Protein AF-A0A9X2Z9L6-F1 (afdb_monomer)

Structure (mmCIF, N/CA/C/O backbone):
data_AF-A0A9X2Z9L6-F1
#
_entry.id   AF-A0A9X2Z9L6-F1
#
loop_
_atom_site.group_PDB
_atom_site.id
_atom_site.type_symbol
_atom_site.label_atom_id
_atom_site.label_alt_id
_atom_site.label_comp_id
_atom_site.label_asym_id
_atom_site.label_entity_id
_atom_sit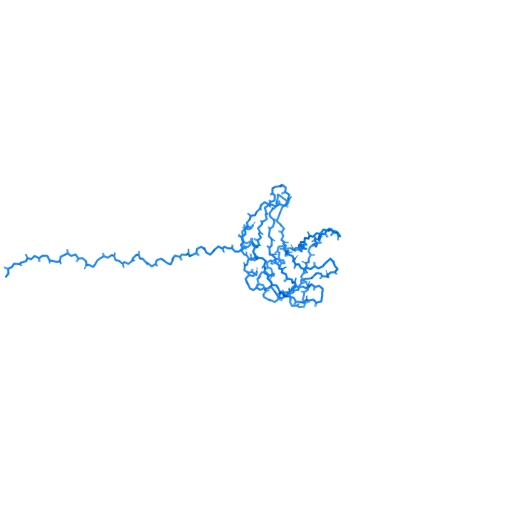e.label_seq_id
_atom_site.pdbx_PDB_ins_code
_atom_site.Cartn_x
_atom_site.Cartn_y
_atom_site.Cartn_z
_atom_site.occupa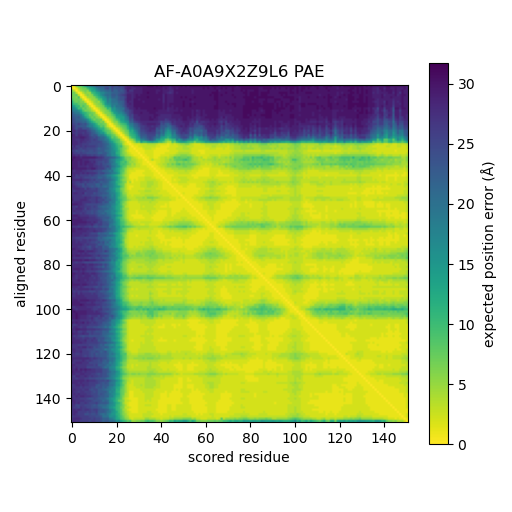ncy
_atom_site.B_iso_or_equiv
_atom_site.auth_seq_id
_atom_site.auth_comp_id
_atom_site.auth_asym_id
_atom_site.auth_atom_id
_atom_site.pdbx_PDB_model_num
ATOM 1 N N . MET A 1 1 ? 22.366 -41.428 69.375 1.00 50.06 1 MET A N 1
ATOM 2 C CA . MET A 1 1 ? 21.301 -40.403 69.468 1.00 50.06 1 MET A CA 1
ATOM 3 C C . MET A 1 1 ? 21.931 -39.114 69.968 1.00 50.06 1 MET A C 1
ATOM 5 O O . MET A 1 1 ? 22.475 -39.129 71.063 1.00 50.06 1 MET A O 1
ATOM 9 N N . PRO A 1 2 ? 21.984 -38.070 69.125 1.00 44.62 2 PRO A N 1
ATOM 10 C CA . PRO A 1 2 ? 20.982 -37.010 69.248 1.00 44.62 2 PRO A CA 1
ATOM 11 C C . PRO A 1 2 ? 20.423 -36.490 67.909 1.00 44.62 2 PRO A C 1
ATOM 13 O O . PRO A 1 2 ? 21.090 -36.471 66.881 1.00 44.62 2 PRO A O 1
ATOM 16 N N . ARG A 1 3 ? 19.166 -36.038 67.991 1.00 52.00 3 ARG A N 1
ATOM 17 C CA . ARG A 1 3 ? 18.437 -35.156 67.067 1.00 52.00 3 ARG A CA 1
ATOM 18 C C . ARG A 1 3 ? 19.249 -33.904 66.735 1.00 52.00 3 ARG A C 1
ATOM 20 O O . ARG A 1 3 ? 19.483 -33.131 67.659 1.00 52.00 3 ARG A O 1
ATOM 27 N N . ARG A 1 4 ? 19.527 -33.633 65.455 1.00 48.75 4 ARG A N 1
ATOM 28 C CA . ARG A 1 4 ? 19.678 -32.272 64.903 1.00 48.75 4 ARG A CA 1
ATOM 29 C C . ARG A 1 4 ? 19.443 -32.259 63.389 1.00 48.75 4 ARG A C 1
ATOM 31 O O . ARG A 1 4 ? 20.000 -33.082 62.683 1.00 48.75 4 ARG A O 1
ATOM 38 N N . LEU A 1 5 ? 18.653 -31.267 62.971 1.00 50.22 5 LEU A N 1
ATOM 39 C CA . LEU A 1 5 ? 18.556 -30.664 61.639 1.00 50.22 5 LEU A CA 1
ATOM 40 C C . LEU A 1 5 ? 18.251 -31.584 60.446 1.00 50.22 5 LEU A C 1
ATOM 42 O O . LEU A 1 5 ? 19.154 -32.176 59.878 1.00 50.22 5 LEU A O 1
ATOM 46 N N . LEU A 1 6 ? 17.008 -31.531 59.960 1.00 46.69 6 LEU A N 1
ATOM 47 C CA . LEU A 1 6 ? 16.757 -31.204 58.550 1.00 46.69 6 LEU A CA 1
ATOM 48 C C . LEU A 1 6 ? 15.288 -30.779 58.382 1.00 46.69 6 LEU A C 1
ATOM 50 O O . LEU A 1 6 ? 14.425 -31.538 57.960 1.00 46.69 6 LEU A O 1
ATOM 54 N N . ALA A 1 7 ? 14.991 -29.555 58.807 1.00 51.44 7 ALA A N 1
ATOM 55 C CA . ALA A 1 7 ? 13.774 -28.857 58.424 1.00 51.44 7 ALA A CA 1
ATOM 56 C C . ALA A 1 7 ? 14.209 -27.744 57.478 1.00 51.44 7 ALA A C 1
ATOM 58 O O . ALA A 1 7 ? 14.658 -26.714 57.960 1.00 51.44 7 ALA A O 1
ATOM 59 N N . LEU A 1 8 ? 14.181 -27.992 56.169 1.00 50.00 8 LEU A N 1
ATOM 60 C CA . LEU A 1 8 ? 14.138 -26.983 55.105 1.00 50.00 8 LEU A CA 1
ATOM 61 C C . LEU A 1 8 ? 14.230 -27.680 53.747 1.00 50.00 8 LEU A C 1
ATOM 63 O O . LEU A 1 8 ? 14.973 -28.643 53.607 1.00 50.00 8 LEU A O 1
ATOM 67 N N . LEU A 1 9 ? 13.517 -27.111 52.772 1.00 48.66 9 LEU A N 1
ATOM 68 C CA . LEU A 1 9 ? 13.439 -27.480 51.354 1.00 48.66 9 LEU A CA 1
ATOM 69 C C . LEU A 1 9 ? 12.512 -28.653 51.039 1.00 48.66 9 LEU A C 1
ATOM 71 O O . LEU A 1 9 ? 12.969 -29.778 50.954 1.00 48.66 9 LEU A O 1
ATOM 75 N N . VAL A 1 10 ? 11.227 -28.364 50.810 1.00 48.59 10 VAL A N 1
ATOM 76 C CA . VAL A 1 10 ? 10.602 -28.422 49.468 1.00 48.59 10 VAL A CA 1
ATOM 77 C C . VAL A 1 10 ? 9.298 -27.610 49.543 1.00 48.59 10 VAL A C 1
ATOM 79 O O . VAL A 1 10 ? 8.214 -28.148 49.735 1.00 48.59 10 VAL A O 1
ATOM 82 N N . ALA A 1 11 ? 9.390 -26.286 49.453 1.00 48.50 11 ALA A N 1
ATOM 83 C CA . ALA A 1 11 ? 8.223 -25.436 49.239 1.00 48.50 11 ALA A CA 1
ATOM 84 C C . ALA A 1 11 ? 8.639 -24.258 48.357 1.00 48.50 11 ALA A C 1
ATOM 86 O O . ALA A 1 11 ? 9.482 -23.460 48.754 1.00 48.50 11 ALA A O 1
ATOM 87 N N . GLY A 1 12 ? 8.042 -24.166 47.168 1.00 44.78 12 GLY A N 1
ATOM 88 C CA . GLY A 1 12 ? 7.979 -22.915 46.415 1.00 44.78 12 GLY A CA 1
ATOM 89 C C . GLY A 1 12 ? 9.036 -22.690 45.334 1.00 44.78 12 GLY A C 1
ATOM 90 O O . GLY A 1 12 ? 9.680 -21.651 45.328 1.00 44.78 12 GLY A O 1
ATOM 91 N N . THR A 1 13 ? 9.158 -23.588 44.357 1.00 46.94 13 THR A N 1
ATOM 92 C CA . THR A 1 13 ? 9.746 -23.249 43.044 1.00 46.94 13 THR A CA 1
ATOM 93 C C . THR A 1 13 ? 8.795 -23.653 41.918 1.00 46.94 13 THR A C 1
ATOM 95 O O . THR A 1 13 ? 9.115 -24.469 41.064 1.00 46.94 13 THR A O 1
ATOM 98 N N . ALA A 1 14 ? 7.588 -23.084 41.929 1.00 48.88 14 ALA A N 1
ATOM 99 C CA . ALA A 1 14 ? 6.598 -23.215 40.854 1.00 48.88 14 ALA A CA 1
ATOM 100 C C . ALA A 1 14 ? 6.231 -21.845 40.248 1.00 48.88 14 ALA A C 1
ATOM 102 O O . ALA A 1 14 ? 5.084 -21.606 39.892 1.00 48.88 14 ALA A O 1
ATOM 103 N N . ALA A 1 15 ? 7.192 -20.920 40.167 1.00 50.94 15 ALA A N 1
ATOM 104 C CA . ALA A 1 15 ? 6.952 -19.559 39.684 1.00 50.94 15 ALA A CA 1
ATOM 105 C C . ALA A 1 15 ? 8.073 -19.048 38.762 1.00 50.94 15 ALA A C 1
ATOM 107 O O . ALA A 1 15 ? 8.560 -17.947 38.963 1.00 50.94 15 ALA A O 1
ATOM 108 N N . LEU A 1 16 ? 8.525 -19.833 37.777 1.00 48.81 16 LEU A N 1
ATOM 109 C CA . LEU A 1 16 ? 9.505 -19.363 36.775 1.00 48.81 16 LEU A CA 1
ATOM 110 C C . LEU A 1 16 ? 9.276 -19.960 35.372 1.00 48.81 16 LEU A C 1
ATOM 112 O O . LEU A 1 16 ? 10.218 -20.261 34.649 1.00 48.81 16 LEU A O 1
ATOM 116 N N . LEU A 1 17 ? 8.015 -20.119 34.967 1.00 51.38 17 LEU A N 1
ATOM 117 C CA . LEU A 1 17 ? 7.651 -20.426 33.577 1.00 51.38 17 LEU A CA 1
ATOM 118 C C . LEU A 1 17 ? 6.612 -19.418 33.073 1.00 51.38 17 LEU A C 1
ATOM 120 O O . LEU A 1 17 ? 5.539 -19.787 32.611 1.00 51.38 17 LEU A O 1
ATOM 124 N N . ALA A 1 18 ? 6.921 -18.127 33.186 1.00 53.78 18 ALA A N 1
ATOM 125 C CA . ALA A 1 18 ? 6.335 -17.165 32.264 1.00 53.78 18 ALA A CA 1
ATOM 126 C C . ALA A 1 18 ? 7.184 -17.226 30.984 1.00 53.78 18 ALA A C 1
ATOM 128 O O . ALA A 1 18 ? 8.399 -17.023 31.079 1.00 53.78 18 ALA A O 1
ATOM 129 N N . PRO A 1 19 ? 6.611 -17.522 29.803 1.00 49.88 19 PRO A N 1
ATOM 130 C CA . PRO A 1 19 ? 7.327 -17.273 28.568 1.00 49.88 19 PRO A CA 1
ATOM 131 C C . PRO A 1 19 ? 7.619 -15.776 28.545 1.00 49.88 19 PRO A C 1
ATOM 133 O O . PRO A 1 19 ? 6.700 -14.961 28.626 1.00 49.88 19 PRO A O 1
ATOM 136 N N . ALA A 1 20 ? 8.897 -15.410 28.485 1.00 46.06 20 ALA A N 1
ATOM 137 C CA . ALA A 1 20 ? 9.265 -14.058 28.121 1.00 46.06 20 ALA A CA 1
ATOM 138 C C . ALA A 1 20 ? 8.642 -13.816 26.744 1.00 46.06 20 ALA A C 1
ATOM 140 O O . ALA A 1 20 ? 9.073 -14.414 25.757 1.00 46.06 20 ALA A O 1
ATOM 141 N N . ALA A 1 21 ? 7.582 -13.009 26.690 1.00 50.69 21 ALA A N 1
ATOM 142 C CA . ALA A 1 21 ? 7.111 -12.444 25.444 1.00 50.69 21 ALA A CA 1
ATOM 143 C C . ALA A 1 21 ? 8.281 -11.618 24.911 1.00 50.69 21 ALA A C 1
ATOM 145 O O . ALA A 1 21 ? 8.528 -10.501 25.365 1.00 50.69 21 ALA A O 1
ATOM 146 N N . ALA A 1 22 ? 9.080 -12.219 24.030 1.00 49.41 22 ALA A N 1
ATOM 147 C CA . ALA A 1 22 ? 10.041 -11.478 23.249 1.00 49.41 22 ALA A CA 1
ATOM 148 C C . ALA A 1 22 ? 9.210 -10.449 22.489 1.00 49.41 22 ALA A C 1
ATOM 150 O O . ALA A 1 22 ? 8.393 -10.821 21.647 1.00 49.41 22 ALA A O 1
ATOM 151 N N . ALA A 1 23 ? 9.360 -9.174 22.843 1.00 47.09 23 ALA A N 1
ATOM 152 C CA . ALA A 1 23 ? 8.861 -8.083 22.033 1.00 47.09 23 ALA A CA 1
ATOM 153 C C . ALA A 1 23 ? 9.605 -8.181 20.698 1.00 47.09 23 ALA A C 1
ATOM 155 O O . ALA A 1 23 ? 10.717 -7.676 20.554 1.00 47.09 23 ALA A O 1
ATOM 156 N N . GLN A 1 24 ? 9.050 -8.949 19.759 1.00 51.44 24 GLN A N 1
ATOM 157 C CA . GLN A 1 24 ? 9.494 -8.926 18.380 1.00 51.44 24 GLN A CA 1
ATOM 158 C C . GLN A 1 24 ? 9.336 -7.473 17.947 1.00 51.44 24 GLN A C 1
ATOM 160 O O . GLN A 1 24 ? 8.233 -6.931 18.001 1.00 51.44 24 GLN A O 1
ATOM 165 N N . SER A 1 25 ? 10.444 -6.816 17.606 1.00 60.81 25 SER A N 1
ATOM 166 C CA . SER A 1 25 ? 10.388 -5.493 16.997 1.00 60.81 25 SER A CA 1
ATOM 167 C C . SER A 1 25 ? 9.516 -5.617 15.752 1.00 60.81 25 SER A C 1
ATOM 169 O O . SER A 1 25 ? 9.882 -6.348 14.827 1.00 60.81 25 SER A O 1
ATOM 171 N N . SER A 1 26 ? 8.348 -4.976 15.748 1.00 78.31 26 SER A N 1
ATOM 172 C CA . SER A 1 26 ? 7.478 -4.968 14.578 1.00 78.31 26 SER A CA 1
ATOM 173 C C . SER A 1 26 ? 8.224 -4.331 13.411 1.00 78.31 26 SER A C 1
ATOM 175 O O . SER A 1 26 ? 8.925 -3.339 13.598 1.00 78.31 26 SER A O 1
ATOM 177 N N . ASN A 1 27 ? 8.041 -4.843 12.191 1.00 92.44 27 ASN A N 1
ATOM 178 C CA . ASN A 1 27 ? 8.547 -4.200 10.972 1.00 92.44 27 ASN A CA 1
ATOM 179 C C . ASN A 1 27 ? 7.752 -2.921 10.638 1.00 92.44 27 ASN A C 1
ATOM 181 O O . ASN A 1 27 ? 7.673 -2.530 9.483 1.00 92.44 27 ASN A O 1
ATOM 185 N N . ILE A 1 28 ? 7.130 -2.280 11.627 1.00 94.19 28 ILE A N 1
ATOM 186 C CA . ILE A 1 28 ? 6.210 -1.158 11.482 1.00 94.19 28 ILE A CA 1
ATOM 187 C C . ILE A 1 28 ? 6.657 -0.040 12.407 1.00 94.19 28 ILE A C 1
ATOM 189 O O . ILE A 1 28 ? 6.994 -0.284 13.567 1.00 94.19 28 ILE A O 1
ATOM 193 N N . GLU A 1 29 ? 6.612 1.177 11.885 1.00 95.38 29 GLU A N 1
ATOM 194 C CA . GLU A 1 29 ? 6.914 2.408 12.603 1.00 95.38 29 GLU A CA 1
ATOM 195 C C . GLU A 1 29 ? 5.872 3.478 12.262 1.00 95.38 29 GLU A C 1
ATOM 197 O O . GLU A 1 29 ? 5.354 3.513 11.143 1.00 95.38 29 GLU A O 1
ATOM 202 N N . THR A 1 30 ? 5.590 4.360 13.223 1.00 95.94 30 THR A N 1
ATOM 203 C CA . THR A 1 30 ? 4.785 5.567 13.014 1.00 95.94 30 THR A CA 1
ATOM 204 C C . THR A 1 30 ? 5.687 6.792 13.038 1.00 95.94 30 THR A C 1
ATOM 206 O O . THR A 1 30 ? 6.340 7.062 14.044 1.00 95.94 30 THR A O 1
ATOM 209 N N . ILE A 1 31 ? 5.682 7.550 11.946 1.00 94.94 31 ILE A N 1
ATOM 210 C CA . ILE A 1 31 ? 6.453 8.784 11.766 1.00 94.94 31 ILE A CA 1
ATOM 211 C C . ILE A 1 31 ? 5.527 9.972 11.490 1.00 94.94 31 ILE A C 1
ATOM 213 O O . ILE A 1 31 ? 4.337 9.805 11.211 1.00 94.94 31 ILE A O 1
ATOM 217 N N . GLU A 1 32 ? 6.077 11.184 11.535 1.00 94.56 32 GLU A N 1
ATOM 218 C CA . GLU A 1 32 ? 5.378 12.376 11.052 1.00 94.56 32 GLU A CA 1
ATOM 219 C C . GLU A 1 32 ? 5.107 12.264 9.540 1.00 94.56 32 GLU A C 1
ATOM 221 O O . GLU A 1 32 ? 5.964 11.836 8.761 1.00 94.56 32 GLU A O 1
ATOM 226 N N . GLY A 1 33 ? 3.878 12.585 9.136 1.00 89.31 33 GLY A N 1
ATOM 227 C CA . GLY A 1 33 ? 3.435 12.559 7.747 1.00 89.31 33 GLY A CA 1
ATOM 228 C C . GLY A 1 33 ? 3.898 13.780 6.949 1.00 89.31 33 GLY A C 1
ATOM 229 O O . GLY A 1 33 ? 4.629 14.639 7.431 1.00 89.31 33 GLY A O 1
ATOM 230 N N . SER A 1 34 ? 3.484 13.856 5.683 1.00 85.94 34 SER A N 1
ATOM 231 C CA . SER A 1 34 ? 3.939 14.920 4.777 1.00 85.94 34 SER A CA 1
ATOM 232 C C . SER A 1 34 ? 3.264 16.267 5.040 1.00 85.94 34 SER A C 1
ATOM 234 O O . SER A 1 34 ? 3.833 17.303 4.700 1.00 85.94 34 SER A O 1
ATOM 236 N N . SER A 1 35 ? 2.064 16.260 5.620 1.00 87.94 35 SER A N 1
ATOM 237 C CA . SER A 1 35 ? 1.309 17.473 5.944 1.00 87.94 35 SER A CA 1
ATOM 238 C C . SER A 1 35 ? 1.245 17.696 7.459 1.00 87.94 35 SER A C 1
ATOM 240 O O . SER A 1 35 ? 1.275 16.727 8.219 1.00 87.94 35 SER A O 1
ATOM 242 N N . PRO A 1 36 ? 1.100 18.950 7.929 1.00 90.38 36 PRO A N 1
ATOM 243 C CA . PRO A 1 36 ? 0.995 19.240 9.355 1.00 90.38 36 PRO A CA 1
ATOM 244 C C . PRO A 1 36 ? -0.121 18.439 10.036 1.00 90.38 36 PRO A C 1
ATOM 246 O O . PRO A 1 36 ? -1.275 18.477 9.609 1.00 90.38 36 PRO A O 1
ATOM 249 N N . GLY A 1 37 ? 0.232 17.734 11.112 1.00 90.25 37 GLY A N 1
ATOM 250 C CA . GLY A 1 37 ? -0.697 16.896 11.870 1.00 90.25 37 GLY A CA 1
ATOM 251 C C . GLY A 1 37 ? -0.983 15.526 11.250 1.00 90.25 37 GLY A C 1
ATOM 252 O O . GLY A 1 37 ? -1.753 14.770 11.838 1.00 90.25 37 GLY A O 1
ATOM 253 N N . GLU A 1 38 ? -0.378 15.185 10.108 1.00 94.88 38 GLU A N 1
ATOM 254 C CA . GLU A 1 38 ? -0.421 13.817 9.598 1.00 94.88 38 GLU A CA 1
ATOM 255 C C . GLU A 1 38 ? 0.539 12.917 10.374 1.00 94.88 38 GLU A C 1
ATOM 257 O O . GLU A 1 38 ? 1.668 13.303 10.685 1.00 94.88 38 GLU A O 1
ATOM 262 N N . LYS A 1 39 ? 0.112 11.681 10.626 1.00 96.88 39 LYS A N 1
ATOM 263 C CA . LYS A 1 39 ? 0.984 10.593 11.068 1.00 96.88 39 LYS A CA 1
ATOM 264 C C . LYS A 1 39 ? 0.932 9.477 10.044 1.00 96.88 39 LYS A C 1
ATOM 266 O O . LYS A 1 39 ? -0.136 9.125 9.547 1.00 96.88 39 LYS A O 1
ATOM 271 N N . MET A 1 40 ? 2.088 8.918 9.727 1.00 96.56 40 MET A N 1
ATOM 272 C CA . MET A 1 40 ? 2.215 7.826 8.775 1.00 96.56 40 MET A CA 1
ATOM 273 C C . MET A 1 40 ? 2.733 6.591 9.495 1.00 96.56 40 MET A C 1
ATOM 275 O O . MET A 1 40 ? 3.855 6.593 9.989 1.00 96.56 40 MET A O 1
ATOM 279 N N . THR A 1 41 ? 1.931 5.536 9.516 1.00 97.19 41 THR A N 1
ATOM 280 C CA . THR A 1 41 ? 2.328 4.216 10.001 1.00 97.19 41 THR A CA 1
ATOM 281 C C . THR A 1 41 ? 2.670 3.351 8.797 1.00 97.19 41 THR A C 1
ATOM 283 O O . THR A 1 41 ? 1.832 3.144 7.919 1.00 97.19 41 THR A O 1
ATOM 286 N N . LEU A 1 42 ? 3.911 2.880 8.706 1.00 96.19 42 LEU A N 1
ATOM 287 C CA . LEU A 1 42 ? 4.403 2.161 7.533 1.00 96.19 42 LEU A CA 1
ATOM 288 C C . LEU A 1 42 ? 5.345 1.020 7.894 1.00 96.19 42 LEU A C 1
ATOM 290 O O . LEU A 1 42 ? 5.942 0.998 8.968 1.00 96.19 42 LEU A O 1
ATOM 294 N N . THR A 1 43 ? 5.543 0.113 6.941 1.00 95.44 43 THR A N 1
ATOM 295 C CA . THR A 1 43 ? 6.583 -0.911 7.057 1.00 95.44 43 THR A CA 1
ATOM 296 C C . THR A 1 43 ? 7.987 -0.315 6.912 1.00 95.44 43 THR A C 1
ATOM 298 O O . THR A 1 43 ? 8.259 0.360 5.912 1.00 95.44 43 THR A O 1
ATOM 301 N N . ILE A 1 44 ? 8.890 -0.620 7.846 1.00 93.69 44 ILE A N 1
ATOM 302 C CA . ILE A 1 44 ? 10.281 -0.139 7.881 1.00 93.69 44 ILE A CA 1
ATOM 303 C C . ILE A 1 44 ? 11.066 -0.734 6.705 1.00 93.69 44 ILE A C 1
ATOM 305 O O . ILE A 1 44 ? 11.554 -0.014 5.825 1.00 93.69 44 ILE A O 1
ATOM 309 N N . THR A 1 45 ? 11.146 -2.063 6.644 1.00 95.12 45 THR A N 1
ATOM 310 C CA . THR A 1 45 ? 11.791 -2.785 5.542 1.00 95.12 45 THR A CA 1
ATOM 311 C C . THR A 1 45 ? 10.737 -3.112 4.483 1.00 95.12 45 THR A C 1
ATOM 313 O O . THR A 1 45 ? 9.747 -3.767 4.818 1.00 95.12 45 THR A O 1
ATOM 316 N N . PRO A 1 46 ? 10.899 -2.657 3.222 1.00 96.69 46 PRO A N 1
ATOM 317 C CA . PRO A 1 46 ? 10.019 -3.066 2.133 1.00 96.69 46 PRO A CA 1
ATOM 318 C C . PRO A 1 46 ? 10.024 -4.583 1.944 1.00 96.69 46 PRO A C 1
ATOM 320 O O . PRO A 1 46 ? 11.066 -5.227 2.056 1.00 96.69 46 PRO A O 1
ATOM 323 N N . HIS A 1 47 ? 8.874 -5.134 1.573 1.00 97.81 47 HIS A N 1
ATOM 324 C CA . HIS A 1 47 ? 8.767 -6.525 1.154 1.00 97.81 47 HIS A CA 1
ATOM 325 C C . HIS A 1 47 ? 9.098 -6.636 -0.329 1.00 97.81 47 HIS A C 1
ATOM 327 O O . HIS A 1 47 ? 8.503 -5.942 -1.154 1.00 97.81 47 HIS A O 1
ATOM 333 N N . VAL A 1 48 ? 10.040 -7.512 -0.665 1.00 97.75 48 VAL A N 1
ATOM 334 C CA . VAL A 1 48 ? 10.389 -7.837 -2.052 1.00 97.75 48 VAL A CA 1
ATOM 335 C C . VAL A 1 48 ? 9.261 -8.674 -2.657 1.00 97.75 48 VAL A C 1
ATOM 337 O O . VAL A 1 48 ? 8.858 -9.680 -2.071 1.00 97.75 48 VAL A O 1
ATOM 340 N N . LEU A 1 49 ? 8.735 -8.250 -3.808 1.00 97.62 49 LEU A N 1
ATOM 341 C CA . LEU A 1 49 ? 7.658 -8.945 -4.522 1.00 97.62 49 LEU A CA 1
ATOM 342 C C . LEU A 1 49 ? 8.195 -9.772 -5.698 1.00 97.62 49 LEU A C 1
ATOM 344 O O . LEU A 1 49 ? 7.703 -10.869 -5.957 1.00 97.62 49 LEU A O 1
ATOM 348 N N . ASN A 1 50 ? 9.207 -9.247 -6.387 1.00 97.06 50 ASN A N 1
ATOM 349 C CA . ASN A 1 50 ? 10.043 -9.926 -7.379 1.00 97.06 50 ASN A CA 1
ATOM 350 C C . ASN A 1 50 ? 11.407 -9.204 -7.462 1.00 97.06 50 ASN A C 1
ATOM 352 O O . ASN A 1 50 ? 11.707 -8.367 -6.612 1.00 97.06 50 ASN A O 1
ATOM 356 N N . ASP A 1 51 ? 12.216 -9.511 -8.478 1.00 95.75 51 ASP A N 1
ATOM 357 C CA . ASP A 1 51 ? 13.565 -8.946 -8.638 1.00 95.75 51 ASP A CA 1
ATOM 358 C C . ASP A 1 51 ? 13.582 -7.415 -8.821 1.00 95.75 51 ASP A C 1
ATOM 360 O O . ASP A 1 51 ? 14.549 -6.763 -8.428 1.00 95.75 51 ASP A O 1
ATOM 364 N N . ASP A 1 52 ? 12.502 -6.836 -9.356 1.00 94.94 52 ASP A N 1
ATOM 365 C CA . ASP A 1 52 ? 12.432 -5.413 -9.712 1.00 94.94 52 ASP A CA 1
ATOM 366 C C . ASP A 1 52 ? 11.565 -4.587 -8.751 1.00 94.94 52 ASP A C 1
ATOM 368 O O . ASP A 1 52 ? 11.767 -3.384 -8.596 1.00 94.94 52 ASP A O 1
ATOM 372 N N . VAL A 1 53 ? 10.584 -5.216 -8.100 1.00 97.31 53 VAL A N 1
ATOM 373 C CA . VAL A 1 53 ? 9.518 -4.536 -7.363 1.00 97.31 53 VAL A CA 1
ATOM 374 C C . VAL A 1 53 ? 9.558 -4.911 -5.894 1.00 97.31 53 VAL A C 1
ATOM 376 O O . VAL A 1 53 ? 9.469 -6.076 -5.501 1.00 97.31 53 VAL A O 1
ATOM 379 N N . SER A 1 54 ? 9.599 -3.881 -5.057 1.00 97.94 54 SER A N 1
ATOM 380 C CA . SER A 1 54 ? 9.364 -3.991 -3.619 1.00 97.94 54 SER A CA 1
ATOM 381 C C . SER A 1 54 ? 8.200 -3.103 -3.202 1.00 97.94 54 SER A C 1
ATOM 383 O O . SER A 1 54 ? 7.920 -2.087 -3.842 1.00 97.94 54 SER A O 1
ATOM 385 N N . ALA A 1 55 ? 7.526 -3.454 -2.112 1.00 97.94 55 ALA A N 1
ATOM 386 C CA . ALA A 1 55 ? 6.374 -2.708 -1.631 1.00 97.94 55 ALA A CA 1
ATOM 387 C C . ALA A 1 55 ? 6.388 -2.496 -0.116 1.00 97.94 55 ALA A C 1
ATOM 389 O O . ALA A 1 55 ? 6.885 -3.314 0.658 1.00 97.94 55 ALA A O 1
ATOM 390 N N . ARG A 1 56 ? 5.795 -1.379 0.302 1.00 97.12 56 ARG A N 1
ATOM 391 C CA . ARG A 1 56 ? 5.493 -1.054 1.696 1.00 97.12 56 ARG A CA 1
ATOM 392 C C . ARG A 1 56 ? 3.999 -0.860 1.872 1.00 97.12 56 ARG A C 1
ATOM 394 O O . ARG A 1 56 ? 3.361 -0.231 1.028 1.00 97.12 56 ARG A O 1
ATOM 401 N N . ALA A 1 57 ? 3.465 -1.338 2.985 1.00 97.69 57 ALA A N 1
ATOM 402 C CA . ALA A 1 57 ? 2.125 -0.979 3.422 1.00 97.69 57 ALA A CA 1
ATOM 403 C C . ALA A 1 57 ? 2.171 0.334 4.210 1.00 97.69 57 ALA A C 1
ATOM 405 O O . ALA A 1 57 ? 3.152 0.594 4.912 1.00 97.69 57 ALA A O 1
ATOM 406 N N . VAL A 1 58 ? 1.145 1.173 4.051 1.00 97.50 58 VAL A N 1
ATOM 407 C CA . VAL A 1 58 ? 1.075 2.498 4.672 1.00 97.50 58 VAL A CA 1
ATOM 408 C C . VAL A 1 58 ? -0.360 2.825 5.093 1.00 97.50 58 VAL A C 1
ATOM 410 O O . VAL A 1 58 ? -1.278 2.771 4.273 1.00 97.50 58 VAL A O 1
ATOM 413 N N . GLY A 1 59 ? -0.527 3.233 6.348 1.00 97.69 59 GLY A N 1
ATOM 414 C CA . GLY A 1 59 ? -1.700 3.935 6.866 1.00 97.69 59 GLY A CA 1
ATOM 415 C C . GLY A 1 59 ? -1.332 5.384 7.187 1.00 97.69 59 GLY A C 1
ATOM 416 O O . GLY A 1 59 ? -0.260 5.652 7.728 1.00 97.69 59 GLY A O 1
ATOM 417 N N . ILE A 1 60 ? -2.184 6.332 6.805 1.00 96.81 60 ILE A N 1
ATOM 418 C CA . ILE A 1 60 ? -1.957 7.769 6.990 1.00 96.81 60 ILE A CA 1
ATOM 419 C C . ILE A 1 60 ? -3.136 8.331 7.771 1.00 96.81 60 ILE A C 1
ATOM 421 O O . ILE A 1 60 ? -4.223 8.487 7.217 1.00 96.81 60 ILE A O 1
ATOM 425 N N . GLU A 1 61 ? -2.912 8.642 9.041 1.00 96.38 61 GLU A N 1
ATOM 426 C CA . GLU A 1 61 ? -3.853 9.378 9.880 1.00 96.38 61 GLU A CA 1
ATOM 427 C C . GLU A 1 61 ? -3.693 10.875 9.592 1.00 96.38 61 GLU A C 1
ATOM 429 O O . GLU A 1 61 ? -2.580 11.404 9.612 1.00 96.38 61 GLU A O 1
ATOM 434 N N . SER A 1 62 ? -4.797 11.568 9.323 1.00 93.56 62 SER A N 1
ATOM 435 C CA . SER A 1 62 ? -4.820 13.020 9.148 1.00 93.56 62 SER A CA 1
ATOM 436 C C . SER A 1 62 ? -6.047 13.625 9.837 1.00 93.56 62 SER A C 1
ATOM 438 O O . SER A 1 62 ? -7.029 12.913 10.064 1.00 93.56 62 SER A O 1
ATOM 440 N N . PRO A 1 63 ? -6.066 14.945 10.111 1.00 91.19 63 PRO A N 1
ATOM 441 C CA . PRO A 1 63 ? -7.237 15.604 10.696 1.00 91.19 63 PRO A CA 1
ATOM 442 C C . PRO A 1 63 ? -8.525 15.468 9.868 1.00 91.19 63 PRO A C 1
ATOM 444 O O . PRO A 1 63 ? -9.617 15.634 10.404 1.00 91.19 63 PRO A O 1
ATOM 447 N N . THR A 1 64 ? -8.413 15.195 8.564 1.00 89.88 64 THR A N 1
ATOM 448 C CA . THR A 1 64 ? -9.553 15.039 7.647 1.00 89.88 64 THR A CA 1
ATOM 449 C C . THR A 1 64 ? -9.971 13.580 7.445 1.00 89.88 64 THR A C 1
ATOM 451 O O . THR A 1 64 ? -10.957 13.325 6.754 1.00 89.88 64 THR A O 1
ATOM 454 N N . GLY A 1 65 ? -9.256 12.630 8.053 1.00 93.31 65 GLY A N 1
ATOM 455 C CA . GLY A 1 65 ? -9.543 11.200 7.994 1.00 93.31 65 GLY A CA 1
ATOM 456 C C . GLY A 1 65 ? -8.309 10.344 7.7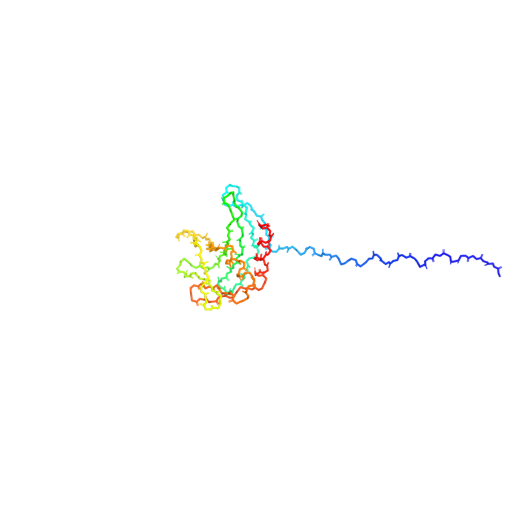16 1.00 93.31 65 GLY A C 1
ATOM 457 O O . GLY A 1 65 ? -7.191 10.843 7.556 1.00 93.31 65 GLY A O 1
ATOM 458 N N . THR A 1 66 ? -8.532 9.036 7.634 1.00 96.06 66 THR A N 1
ATOM 459 C CA . THR A 1 66 ? -7.479 8.043 7.405 1.00 96.06 66 THR A CA 1
ATOM 460 C C . THR A 1 66 ? -7.416 7.633 5.940 1.00 96.06 66 THR A C 1
ATOM 462 O O . THR A 1 66 ? -8.442 7.381 5.305 1.00 96.06 66 THR A O 1
ATOM 465 N N . ARG A 1 67 ? -6.202 7.530 5.398 1.00 96.94 67 ARG A N 1
ATOM 466 C CA . ARG A 1 67 ? -5.940 7.048 4.037 1.00 96.94 67 ARG A CA 1
ATOM 467 C C . ARG A 1 67 ? -5.054 5.811 4.074 1.00 96.94 67 ARG A C 1
ATOM 469 O O . ARG A 1 67 ? -4.157 5.710 4.905 1.00 96.94 67 ARG A O 1
ATOM 476 N N . TRP A 1 68 ? -5.278 4.906 3.129 1.00 98.19 68 TRP A N 1
ATOM 477 C CA . TRP A 1 68 ? -4.592 3.620 3.048 1.00 98.19 68 TRP A CA 1
ATOM 478 C C . TRP A 1 68 ? -3.880 3.499 1.712 1.00 98.19 68 TRP A C 1
ATOM 480 O O . TRP A 1 68 ? -4.434 3.879 0.676 1.00 98.19 68 TRP A O 1
ATOM 490 N N . ALA A 1 69 ? -2.648 3.000 1.723 1.00 98.19 69 ALA A N 1
ATOM 491 C CA . ALA A 1 69 ? -1.864 2.901 0.506 1.00 98.19 69 ALA A CA 1
ATOM 492 C C . ALA A 1 69 ? -0.840 1.765 0.510 1.00 98.19 69 ALA A C 1
ATOM 494 O O . ALA A 1 69 ? -0.353 1.322 1.551 1.00 98.19 69 ALA A O 1
ATOM 495 N N . LEU A 1 70 ? -0.446 1.372 -0.700 1.00 98.31 70 LEU A N 1
ATOM 496 C CA . LEU A 1 70 ? 0.776 0.626 -0.967 1.00 98.31 70 LEU A CA 1
ATOM 497 C C . LEU A 1 70 ? 1.796 1.568 -1.608 1.00 98.31 70 LEU A C 1
ATOM 499 O O . LEU A 1 70 ? 1.495 2.265 -2.575 1.00 98.31 70 LEU A O 1
ATOM 503 N N . THR A 1 71 ? 3.010 1.610 -1.074 1.00 97.62 71 THR A N 1
ATOM 504 C CA . THR A 1 71 ? 4.126 2.350 -1.673 1.00 97.62 71 THR A CA 1
ATOM 505 C C . THR A 1 71 ? 4.998 1.366 -2.446 1.00 97.62 71 THR A C 1
ATOM 507 O O . THR A 1 71 ? 5.614 0.493 -1.842 1.00 97.62 71 THR A O 1
ATOM 510 N N . LEU A 1 72 ? 5.025 1.500 -3.770 1.00 97.88 72 LEU A N 1
ATOM 511 C CA . LEU A 1 72 ? 5.746 0.653 -4.716 1.00 97.88 72 LEU A CA 1
ATOM 512 C C . LEU A 1 72 ? 7.098 1.278 -5.074 1.00 97.88 72 LEU A C 1
ATOM 514 O O . LEU A 1 72 ? 7.190 2.469 -5.385 1.00 97.88 72 LEU A O 1
ATOM 518 N N . ILE A 1 73 ? 8.143 0.460 -5.037 1.00 96.12 73 ILE A N 1
ATOM 519 C CA . ILE A 1 73 ? 9.540 0.829 -5.277 1.00 96.12 73 ILE A CA 1
ATOM 520 C C . ILE A 1 73 ? 10.048 0.001 -6.457 1.00 96.12 73 ILE A C 1
ATOM 522 O O . ILE A 1 73 ? 9.744 -1.186 -6.537 1.00 96.12 73 ILE A O 1
ATOM 526 N N . GLY A 1 74 ? 10.822 0.635 -7.342 1.00 93.81 74 GLY A N 1
ATOM 527 C CA . GLY A 1 74 ? 11.417 -0.011 -8.518 1.00 93.81 74 GLY A CA 1
ATOM 528 C C . GLY A 1 74 ? 10.537 -0.008 -9.771 1.00 93.81 74 GLY A C 1
ATOM 529 O O . GLY A 1 74 ? 10.960 -0.496 -10.810 1.00 93.81 74 GLY A O 1
ATOM 530 N N . ILE A 1 75 ? 9.346 0.597 -9.705 1.00 93.69 75 ILE A N 1
ATOM 531 C CA . ILE A 1 75 ? 8.428 0.694 -10.847 1.00 93.69 75 ILE A CA 1
ATOM 532 C C . ILE A 1 75 ? 8.622 1.997 -11.630 1.00 93.69 75 ILE A C 1
ATOM 534 O O . ILE A 1 75 ? 8.954 3.044 -11.062 1.00 93.69 75 ILE A O 1
ATOM 538 N N . SER A 1 76 ? 8.364 1.948 -12.932 1.00 90.44 76 SER A N 1
ATOM 539 C CA . SER A 1 76 ? 8.431 3.093 -13.833 1.00 90.44 76 SER A CA 1
ATOM 540 C C . SER A 1 76 ? 7.129 3.903 -13.833 1.00 90.44 76 SER A C 1
ATOM 542 O O . SER A 1 76 ? 6.057 3.448 -13.431 1.00 90.44 76 SER A O 1
ATOM 544 N N . ARG A 1 77 ? 7.182 5.139 -14.345 1.00 88.62 77 ARG A N 1
ATOM 545 C CA . ARG A 1 77 ? 5.976 5.955 -14.566 1.00 88.62 77 ARG A CA 1
ATOM 546 C C . ARG A 1 77 ? 5.065 5.379 -15.663 1.00 88.62 77 ARG A C 1
ATOM 548 O O . ARG A 1 77 ? 3.869 5.657 -15.645 1.00 88.62 77 ARG A O 1
ATOM 555 N N . ALA A 1 78 ? 5.625 4.628 -16.609 1.00 90.94 78 ALA A N 1
ATOM 556 C CA . ALA A 1 78 ? 4.872 4.037 -17.712 1.00 90.94 78 ALA A CA 1
ATOM 557 C C . ALA A 1 78 ? 4.115 2.768 -17.291 1.00 90.94 78 ALA A C 1
ATOM 559 O O . ALA A 1 78 ? 3.141 2.408 -17.946 1.00 90.94 78 ALA A O 1
ATOM 560 N N . ASP A 1 79 ? 4.524 2.127 -16.193 1.00 95.12 79 ASP A N 1
ATOM 561 C CA . ASP A 1 79 ? 3.927 0.869 -15.748 1.00 95.12 79 ASP A CA 1
ATOM 562 C C . ASP A 1 79 ? 2.481 1.098 -15.315 1.00 95.12 79 ASP A C 1
ATOM 564 O O . ASP A 1 79 ? 2.205 1.929 -14.442 1.00 95.12 79 ASP A O 1
ATOM 568 N N . SER A 1 80 ? 1.547 0.345 -15.890 1.00 96.56 80 SER A N 1
ATOM 569 C CA . SER A 1 80 ? 0.182 0.259 -15.373 1.00 96.56 80 SER A CA 1
ATOM 570 C C . SER A 1 80 ? 0.189 -0.338 -13.970 1.00 96.56 80 SER A C 1
ATOM 572 O O . SER A 1 80 ? 1.002 -1.207 -13.672 1.00 96.56 80 SER A O 1
ATOM 574 N N . VAL A 1 81 ? -0.721 0.112 -13.106 1.00 97.94 81 VAL A N 1
ATOM 575 C CA . VAL A 1 81 ? -0.865 -0.428 -11.750 1.00 97.94 81 VAL A CA 1
ATOM 576 C C . VAL A 1 81 ? -2.305 -0.866 -11.535 1.00 97.94 81 VAL A C 1
ATOM 578 O O . VAL A 1 81 ? -3.227 -0.101 -11.814 1.00 97.94 81 VAL A O 1
ATOM 581 N N . GLY A 1 82 ? -2.489 -2.086 -11.039 1.00 98.19 82 GLY A N 1
ATOM 582 C CA . GLY A 1 82 ? -3.797 -2.674 -10.765 1.00 98.19 82 GLY A CA 1
ATOM 583 C C . GLY A 1 82 ? -3.783 -3.557 -9.522 1.00 98.19 82 GLY A C 1
ATOM 584 O O . GLY A 1 82 ? -2.732 -4.020 -9.084 1.00 98.19 82 GLY A O 1
ATOM 585 N N . LEU A 1 83 ? -4.961 -3.820 -8.965 1.00 98.31 83 LEU A N 1
ATOM 586 C CA . LEU A 1 83 ? -5.168 -4.791 -7.894 1.00 98.31 83 LEU A CA 1
ATOM 587 C C . LEU A 1 83 ? -6.314 -5.720 -8.285 1.00 98.31 83 LEU A C 1
ATOM 589 O O . LEU A 1 83 ? -7.290 -5.274 -8.886 1.00 98.31 83 LEU A O 1
ATOM 593 N N . SER A 1 84 ? -6.213 -7.002 -7.948 1.00 98.38 84 SER A N 1
ATOM 594 C CA . SER A 1 84 ? -7.311 -7.950 -8.145 1.00 98.38 84 SER A CA 1
ATOM 595 C C . SER A 1 84 ? -7.408 -8.982 -7.029 1.00 98.38 84 SER A C 1
ATOM 597 O O . SER A 1 84 ? -6.448 -9.222 -6.293 1.00 98.38 84 SER A O 1
ATOM 599 N N . LEU A 1 85 ? -8.575 -9.611 -6.920 1.00 97.50 85 LEU A N 1
ATOM 600 C CA . LEU A 1 85 ? -8.869 -10.720 -6.026 1.00 97.50 85 LEU A CA 1
ATOM 601 C C . LEU A 1 85 ? -9.370 -11.914 -6.849 1.00 97.50 85 LEU A C 1
ATOM 603 O O . LEU A 1 85 ? -10.565 -12.087 -7.082 1.00 97.50 85 LEU A O 1
ATOM 607 N N . GLY A 1 86 ? -8.441 -12.756 -7.307 1.00 93.50 86 GLY A N 1
ATOM 608 C CA . GLY A 1 86 ? -8.732 -13.656 -8.427 1.00 93.50 86 GLY A CA 1
ATOM 609 C C . GLY A 1 86 ? -8.947 -12.842 -9.706 1.00 93.50 86 GLY A C 1
ATOM 610 O O . GLY A 1 86 ? -8.116 -11.993 -10.027 1.00 93.50 86 GLY A O 1
ATOM 611 N N . GLU A 1 87 ? -10.071 -13.070 -10.387 1.00 92.19 87 GLU A N 1
ATOM 612 C CA . GLU A 1 87 ? -10.442 -12.389 -11.641 1.00 92.19 87 GLU A CA 1
ATOM 613 C C . GLU A 1 87 ? -11.112 -11.018 -11.425 1.00 92.19 87 GLU A C 1
ATOM 615 O O . GLU A 1 87 ? -11.330 -10.269 -12.374 1.00 92.19 87 GLU A O 1
ATOM 620 N N . GLU A 1 88 ? -11.470 -10.678 -10.185 1.00 96.75 88 GLU A N 1
ATOM 621 C CA . GLU A 1 88 ? -12.174 -9.434 -9.871 1.00 96.75 88 GLU A CA 1
ATOM 622 C C . GLU A 1 88 ? -11.189 -8.294 -9.609 1.00 96.75 88 GLU A C 1
ATOM 624 O O . GLU A 1 88 ? -10.329 -8.403 -8.734 1.00 96.75 88 GLU A O 1
ATOM 629 N N . ALA A 1 89 ? -11.315 -7.186 -10.342 1.00 97.56 89 ALA A N 1
ATOM 630 C CA . ALA A 1 89 ? -10.507 -5.995 -10.107 1.00 97.56 89 ALA A CA 1
ATOM 631 C C . ALA A 1 89 ? -10.921 -5.303 -8.799 1.00 97.56 89 ALA A C 1
ATOM 633 O O . ALA A 1 89 ? -12.091 -4.982 -8.599 1.00 97.56 89 ALA A O 1
ATOM 634 N N . LEU A 1 90 ? -9.946 -5.033 -7.931 1.00 98.06 90 LEU A N 1
ATOM 635 C CA . LEU A 1 90 ? -10.144 -4.252 -6.715 1.00 98.06 90 LEU A CA 1
ATOM 636 C C . LEU A 1 90 ? -9.952 -2.757 -7.016 1.00 98.06 90 LEU A C 1
ATOM 638 O O . LEU A 1 90 ? -9.028 -2.395 -7.754 1.00 98.06 90 LEU A O 1
ATOM 642 N N . PRO A 1 91 ? -10.787 -1.870 -6.451 1.00 97.62 91 PRO A N 1
ATOM 643 C CA . PRO A 1 91 ? -10.744 -0.452 -6.773 1.00 97.62 91 PRO A CA 1
ATOM 644 C C . PRO A 1 91 ? -9.481 0.226 -6.223 1.00 97.62 91 PRO A C 1
ATOM 646 O O . PRO A 1 91 ? -9.174 0.165 -5.031 1.00 97.62 91 PRO A O 1
ATOM 649 N N . ILE A 1 92 ? -8.780 0.942 -7.103 1.00 98.19 92 ILE A N 1
ATOM 650 C CA . ILE A 1 92 ? -7.710 1.880 -6.746 1.00 98.19 92 ILE A CA 1
ATOM 651 C C . ILE A 1 92 ? -8.315 3.282 -6.713 1.00 98.19 92 ILE A C 1
ATOM 653 O O . ILE A 1 92 ? -8.956 3.706 -7.673 1.00 98.19 92 ILE A O 1
ATOM 657 N N . ALA A 1 93 ? -8.121 3.989 -5.602 1.00 97.50 93 ALA A N 1
ATOM 658 C CA . ALA A 1 93 ? -8.669 5.326 -5.405 1.00 97.50 93 ALA A CA 1
ATOM 659 C C . ALA A 1 93 ? -7.838 6.394 -6.128 1.00 97.50 93 ALA A C 1
ATOM 661 O O . ALA A 1 93 ? -8.400 7.294 -6.745 1.00 97.50 93 ALA A O 1
ATOM 662 N N . ASP A 1 94 ? -6.510 6.295 -6.046 1.00 97.56 94 ASP A N 1
ATOM 663 C CA . ASP A 1 94 ? -5.582 7.218 -6.701 1.00 97.56 94 ASP A CA 1
ATOM 664 C C . ASP A 1 94 ? -4.182 6.593 -6.837 1.00 97.56 94 ASP A C 1
ATOM 666 O O . ASP A 1 94 ? -3.821 5.677 -6.093 1.00 97.56 94 ASP A O 1
ATOM 670 N N . VAL A 1 95 ? -3.371 7.103 -7.765 1.00 97.19 95 VAL A N 1
ATOM 671 C CA . VAL A 1 95 ? -1.962 6.723 -7.930 1.00 97.19 95 VAL A CA 1
ATOM 672 C C . VAL A 1 95 ? -1.100 7.978 -8.012 1.00 97.19 95 VAL A C 1
ATOM 674 O O . VAL A 1 95 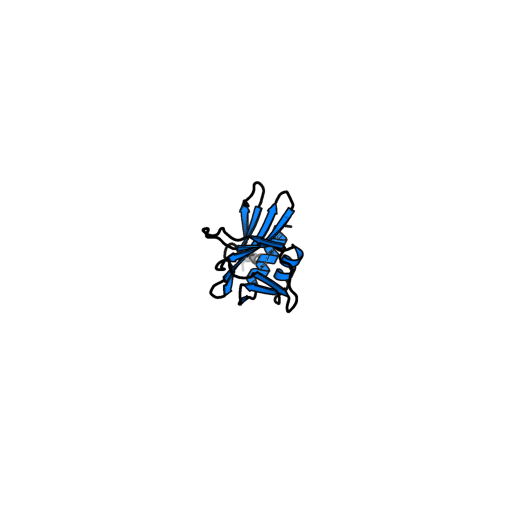? -1.044 8.656 -9.037 1.00 97.19 95 VAL A O 1
ATOM 677 N N . SER A 1 96 ? -0.349 8.242 -6.947 1.00 95.19 96 SER A N 1
ATOM 678 C CA . SER A 1 96 ? 0.625 9.328 -6.891 1.00 95.19 96 SER A CA 1
ATOM 679 C C . SER A 1 96 ? 1.993 8.828 -7.343 1.00 95.19 96 SER A C 1
ATOM 681 O O . SER A 1 96 ? 2.528 7.863 -6.795 1.00 95.19 96 SER A O 1
ATOM 683 N N . ARG A 1 97 ? 2.566 9.482 -8.354 1.00 94.75 97 ARG A N 1
ATOM 684 C CA . ARG A 1 97 ? 3.890 9.160 -8.898 1.00 94.75 97 ARG A CA 1
ATOM 685 C C . ARG A 1 97 ? 4.832 10.353 -8.739 1.00 94.75 97 ARG A C 1
ATOM 687 O O . ARG A 1 97 ? 4.353 11.486 -8.811 1.00 94.75 97 ARG A O 1
ATOM 694 N N . PRO A 1 98 ? 6.150 10.122 -8.607 1.00 90.62 98 PRO A N 1
ATOM 695 C CA . PRO A 1 98 ? 7.137 11.197 -8.663 1.00 90.62 98 PRO A CA 1
ATOM 696 C C . PRO A 1 98 ? 7.029 11.984 -9.969 1.00 90.62 98 PRO A C 1
ATOM 698 O O . PRO A 1 98 ? 6.572 11.435 -10.983 1.00 90.62 98 PRO A O 1
ATOM 701 N N . GLY A 1 99 ? 7.473 13.243 -9.952 1.00 89.38 99 GLY A N 1
ATOM 702 C CA . GLY A 1 99 ? 7.694 14.102 -11.119 1.00 89.38 99 GLY A CA 1
ATOM 703 C C . GLY A 1 99 ? 8.559 13.457 -12.216 1.00 89.38 99 GLY A C 1
ATOM 704 O O . GLY A 1 99 ? 9.182 12.423 -12.012 1.00 89.38 99 GLY A O 1
ATOM 705 N N . LYS A 1 100 ? 8.573 14.043 -13.426 1.00 85.81 100 LYS A N 1
ATOM 706 C CA . LYS A 1 100 ? 9.272 13.451 -14.591 1.00 85.81 100 LYS A CA 1
ATOM 707 C C . LYS A 1 100 ? 10.772 13.284 -14.331 1.00 85.81 100 LYS A C 1
ATOM 709 O O . LYS A 1 100 ? 11.357 12.304 -14.774 1.00 85.81 100 LYS A O 1
ATOM 714 N N . ASP A 1 101 ? 11.338 14.235 -13.599 1.00 87.94 101 ASP A N 1
ATOM 715 C CA . 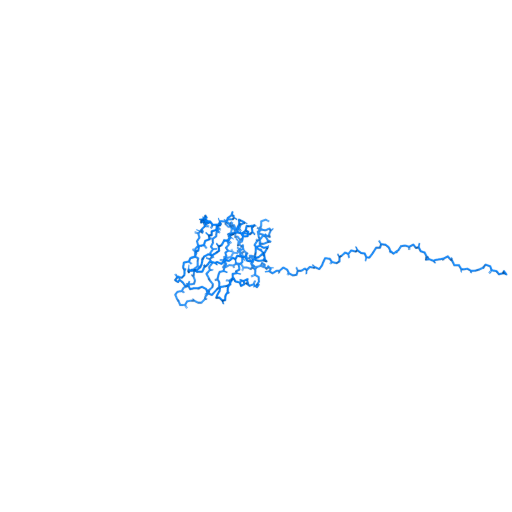ASP A 1 101 ? 12.759 14.320 -13.278 1.00 87.94 101 ASP A CA 1
ATOM 716 C C . ASP A 1 101 ? 13.011 14.063 -11.779 1.00 87.94 101 ASP A C 1
ATOM 718 O O . ASP A 1 101 ? 14.072 14.386 -11.251 1.00 87.94 101 ASP A O 1
ATOM 722 N N . GLU A 1 102 ? 12.023 13.494 -11.077 1.00 86.50 102 GLU A N 1
ATOM 723 C CA . GLU A 1 102 ? 12.105 13.184 -9.652 1.00 86.50 102 GLU A CA 1
ATOM 724 C C . GLU A 1 102 ? 12.286 11.684 -9.434 1.00 86.50 102 GLU A C 1
ATOM 726 O O . GLU A 1 102 ? 11.667 10.850 -10.096 1.00 86.50 102 GLU A O 1
ATOM 731 N N . VAL A 1 103 ? 13.110 11.343 -8.448 1.00 83.12 103 VAL A N 1
ATOM 732 C CA . VAL A 1 103 ? 13.274 9.969 -7.981 1.00 83.12 103 VAL A CA 1
ATOM 733 C C . VAL A 1 103 ? 12.423 9.788 -6.735 1.00 83.12 103 VAL A C 1
ATOM 735 O O . VAL A 1 103 ? 12.557 10.532 -5.765 1.00 83.12 103 VAL A O 1
ATOM 738 N N . GLY A 1 104 ? 11.563 8.778 -6.740 1.00 87.25 104 GLY A N 1
ATOM 739 C CA . GLY A 1 104 ? 10.746 8.449 -5.584 1.00 87.25 104 GLY A CA 1
ATOM 740 C C . GLY A 1 104 ? 9.890 7.212 -5.823 1.00 87.25 104 GLY A C 1
ATOM 741 O O . GLY A 1 104 ? 9.849 6.684 -6.936 1.00 87.25 104 GLY A O 1
ATOM 742 N N . PRO A 1 105 ? 9.207 6.722 -4.785 1.00 93.38 105 PRO A N 1
ATOM 743 C CA . PRO A 1 105 ? 8.294 5.610 -4.941 1.00 93.38 105 PRO A CA 1
ATOM 744 C C . PRO A 1 105 ? 6.955 6.064 -5.536 1.00 93.38 105 PRO A C 1
ATOM 746 O O . PRO A 1 105 ? 6.557 7.223 -5.412 1.00 93.38 105 PRO A O 1
ATOM 749 N N . THR A 1 106 ? 6.221 5.123 -6.123 1.00 96.50 106 THR A N 1
ATOM 750 C CA . THR A 1 106 ? 4.820 5.330 -6.510 1.00 96.50 106 THR A CA 1
ATOM 751 C C . THR A 1 106 ? 3.912 4.931 -5.355 1.00 96.50 106 THR A C 1
ATOM 753 O O . THR A 1 106 ? 4.056 3.842 -4.808 1.00 96.50 106 THR A O 1
ATOM 756 N N . ARG A 1 107 ? 2.954 5.777 -4.977 1.00 96.88 107 ARG A N 1
ATOM 757 C CA . ARG A 1 107 ? 1.979 5.480 -3.924 1.00 96.88 107 ARG A CA 1
ATOM 758 C C . ARG A 1 107 ? 0.607 5.203 -4.527 1.00 96.88 107 ARG A C 1
ATOM 760 O O . ARG A 1 107 ? 0.043 6.049 -5.212 1.00 96.88 107 ARG A O 1
ATOM 767 N N . VAL A 1 108 ? 0.083 4.018 -4.251 1.00 98.19 108 VAL A N 1
ATOM 768 C CA . VAL A 1 108 ? -1.208 3.515 -4.724 1.00 98.19 108 VAL A CA 1
ATOM 769 C C . VAL A 1 108 ? -2.188 3.602 -3.568 1.00 98.19 108 VAL A C 1
ATOM 771 O O . VAL A 1 108 ? -2.079 2.835 -2.613 1.00 98.19 108 VAL A O 1
ATOM 774 N N . TYR A 1 109 ? -3.109 4.553 -3.631 1.00 98.31 109 TYR A N 1
ATOM 775 C CA . TYR A 1 109 ? -4.135 4.744 -2.616 1.00 98.31 109 TYR A CA 1
ATOM 776 C C . TYR A 1 109 ? -5.332 3.843 -2.892 1.00 98.31 109 TYR A C 1
ATOM 778 O O . TYR A 1 109 ? -5.784 3.707 -4.030 1.00 98.31 109 TYR A O 1
ATOM 786 N N . VAL A 1 110 ? -5.869 3.253 -1.833 1.00 98.62 110 VAL A N 1
ATOM 787 C CA . VAL A 1 110 ? -7.005 2.332 -1.883 1.00 98.62 110 VAL A CA 1
ATOM 788 C C . VAL A 1 110 ? -8.015 2.682 -0.794 1.00 98.62 110 VAL A C 1
ATOM 790 O O . VAL A 1 110 ? -7.708 3.420 0.146 1.00 98.62 110 VAL A O 1
ATOM 793 N N . SER A 1 111 ? -9.234 2.154 -0.911 1.00 98.12 111 SER A N 1
ATOM 794 C CA . SER A 1 111 ? -10.201 2.245 0.182 1.00 98.12 111 SER A CA 1
ATOM 795 C C . SER A 1 111 ? -9.740 1.423 1.390 1.00 98.12 111 SER A C 1
ATOM 797 O O . SER A 1 111 ? -8.961 0.478 1.256 1.00 98.12 111 SER A O 1
ATOM 799 N N . GLN A 1 112 ? -10.270 1.753 2.570 1.00 97.88 112 GLN A N 1
ATOM 800 C CA . GLN A 1 112 ? -10.074 0.962 3.788 1.00 97.88 112 GLN A CA 1
ATOM 801 C C . GLN A 1 112 ? -10.457 -0.511 3.577 1.00 97.88 112 GLN A C 1
ATOM 8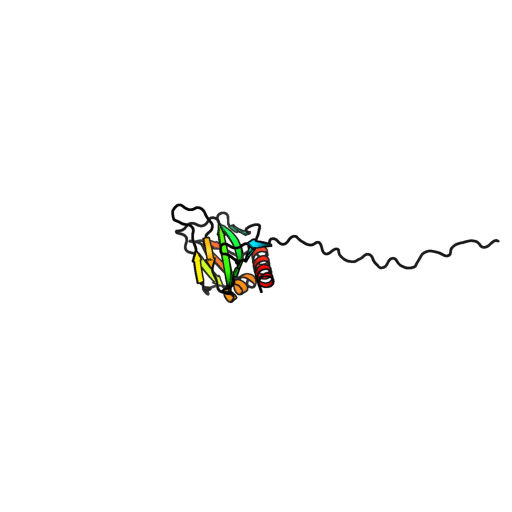03 O O . GLN A 1 112 ? -9.699 -1.410 3.927 1.00 97.88 112 GLN A O 1
ATOM 808 N N . GLU A 1 113 ? -11.611 -0.749 2.950 1.00 98.06 113 GLU A N 1
ATOM 809 C CA . GLU A 1 113 ? -12.106 -2.088 2.622 1.00 98.06 113 GLU A CA 1
ATOM 810 C C . GLU A 1 113 ? -11.143 -2.850 1.706 1.00 98.06 113 GLU A C 1
ATOM 812 O O . GLU A 1 113 ? -10.837 -4.013 1.958 1.00 98.06 113 GLU A O 1
ATOM 817 N N . THR A 1 114 ? -10.610 -2.191 0.672 1.00 98.19 114 THR A N 1
ATOM 818 C CA . THR A 1 114 ? -9.648 -2.814 -0.247 1.00 98.19 114 THR A CA 1
ATOM 819 C C . THR A 1 114 ? -8.339 -3.136 0.465 1.00 98.19 114 THR A C 1
ATOM 821 O O . THR A 1 114 ? -7.786 -4.217 0.269 1.00 98.19 114 THR A O 1
ATOM 824 N N . PHE A 1 115 ? -7.851 -2.232 1.317 1.00 98.31 115 PHE A N 1
ATOM 825 C CA . PHE A 1 115 ? -6.639 -2.459 2.101 1.00 98.31 115 PHE A CA 1
ATOM 826 C C . PHE A 1 115 ? -6.777 -3.697 2.996 1.00 98.31 115 PHE A C 1
ATOM 828 O O . PHE A 1 115 ? -5.920 -4.581 2.951 1.00 98.31 115 PHE A O 1
ATOM 835 N N . LEU A 1 116 ? -7.885 -3.803 3.736 1.00 97.81 116 LEU A N 1
ATOM 836 C CA . LEU A 1 116 ? -8.161 -4.950 4.601 1.00 97.81 116 LEU A CA 1
ATOM 837 C C . LEU A 1 116 ? -8.374 -6.239 3.791 1.00 97.81 116 LEU A C 1
ATOM 839 O O . LEU A 1 116 ? -7.792 -7.272 4.108 1.00 97.81 116 LEU A O 1
ATOM 843 N N . THR A 1 117 ? -9.107 -6.165 2.677 1.00 97.88 117 THR A N 1
ATOM 844 C CA . THR A 1 117 ? -9.300 -7.303 1.761 1.00 97.88 117 THR A CA 1
ATOM 845 C C . THR A 1 117 ? -7.961 -7.871 1.293 1.00 97.88 117 THR A C 1
ATOM 847 O O . THR A 1 117 ? -7.760 -9.086 1.298 1.00 97.88 117 THR A O 1
ATOM 850 N N . VAL A 1 118 ? -7.018 -7.007 0.911 1.00 97.81 118 VAL A N 1
ATOM 851 C CA . VAL A 1 118 ? -5.679 -7.422 0.474 1.00 97.81 118 VAL A CA 1
ATOM 852 C C . VAL A 1 118 ? -4.856 -7.999 1.635 1.00 97.81 118 VAL A C 1
ATOM 854 O O . VAL A 1 118 ? -4.124 -8.970 1.430 1.00 97.81 118 VAL A O 1
ATOM 857 N N . ALA A 1 119 ? -4.987 -7.454 2.848 1.00 97.56 119 ALA A N 1
ATOM 858 C CA . ALA A 1 119 ? -4.336 -7.994 4.042 1.00 97.56 119 ALA A CA 1
ATOM 859 C C . ALA A 1 119 ? -4.834 -9.419 4.360 1.00 97.56 119 ALA A C 1
ATOM 861 O O . ALA A 1 119 ? -4.051 -10.353 4.553 1.00 97.56 119 ALA A O 1
ATOM 862 N N . GLU A 1 120 ? -6.141 -9.645 4.327 1.00 97.44 120 GLU A N 1
ATOM 863 C CA . GLU A 1 120 ? -6.733 -10.921 4.733 1.00 97.44 120 GLU A CA 1
ATOM 864 C C . GLU A 1 120 ? -6.591 -12.014 3.664 1.00 97.44 120 GLU A C 1
ATOM 866 O O . GLU A 1 120 ? -6.345 -13.186 3.974 1.00 97.44 120 GLU A O 1
ATOM 871 N N . GLN A 1 121 ? -6.704 -11.648 2.385 1.00 96.88 121 GLN A N 1
ATOM 872 C CA . GLN A 1 121 ? -6.879 -12.608 1.300 1.00 96.88 121 GLN A CA 1
ATOM 873 C C . GLN A 1 121 ? -5.569 -12.896 0.552 1.00 96.88 121 GLN A C 1
ATOM 875 O O . GLN A 1 121 ? -5.098 -12.109 -0.267 1.00 96.88 121 GLN A O 1
ATOM 880 N N . SER A 1 122 ? -5.023 -14.105 0.716 1.00 95.19 122 SER A N 1
ATOM 881 C CA . SER A 1 122 ? -3.798 -14.548 0.017 1.00 95.19 122 SER A CA 1
ATOM 882 C C . SER A 1 122 ? -3.926 -14.632 -1.513 1.00 95.19 122 SER A C 1
ATOM 884 O O . SER A 1 122 ? -2.921 -14.725 -2.222 1.00 95.19 122 SER A O 1
ATOM 886 N N . ARG A 1 123 ? -5.157 -14.609 -2.037 1.00 95.62 123 ARG A N 1
ATOM 887 C CA . ARG A 1 123 ? -5.456 -14.594 -3.477 1.00 95.62 123 ARG A CA 1
ATOM 888 C C . 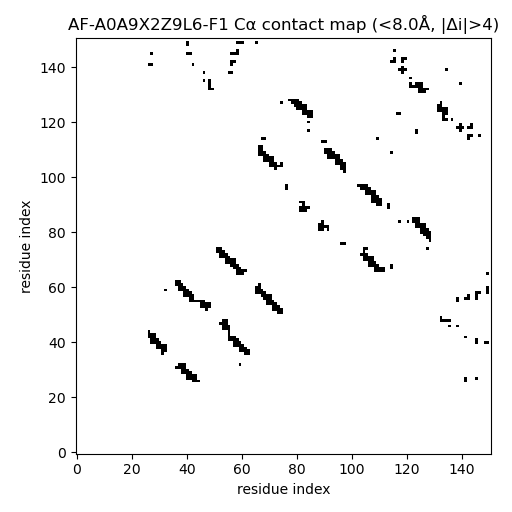ARG A 1 123 ? -5.409 -13.193 -4.098 1.00 95.62 123 ARG A C 1
ATOM 890 O O . ARG A 1 123 ? -5.545 -13.092 -5.313 1.00 95.62 123 ARG A O 1
ATOM 897 N N . ALA A 1 124 ? -5.213 -12.142 -3.299 1.00 97.44 124 ALA A N 1
ATOM 898 C CA . ALA A 1 124 ? -5.012 -10.797 -3.820 1.00 97.44 124 ALA A CA 1
ATOM 899 C C . ALA A 1 124 ? -3.725 -10.726 -4.659 1.00 97.44 124 ALA A C 1
ATOM 901 O O . ALA A 1 124 ? -2.710 -11.358 -4.331 1.00 97.44 124 ALA A O 1
ATOM 902 N N . ARG A 1 125 ? -3.775 -9.986 -5.764 1.00 98.06 125 ARG A N 1
ATOM 903 C CA . ARG A 1 125 ? -2.659 -9.798 -6.694 1.00 98.06 125 ARG A CA 1
ATOM 904 C C . ARG A 1 125 ? -2.459 -8.320 -6.982 1.00 98.06 125 ARG A C 1
ATOM 906 O O . ARG A 1 125 ? -3.426 -7.596 -7.208 1.00 98.06 125 ARG A O 1
ATOM 913 N N . LEU A 1 126 ? -1.197 -7.906 -6.982 1.00 98.25 126 LEU A N 1
ATOM 914 C CA . LEU A 1 126 ? -0.762 -6.606 -7.471 1.00 98.25 126 LEU A CA 1
ATOM 915 C C . LEU A 1 126 ? -0.288 -6.768 -8.914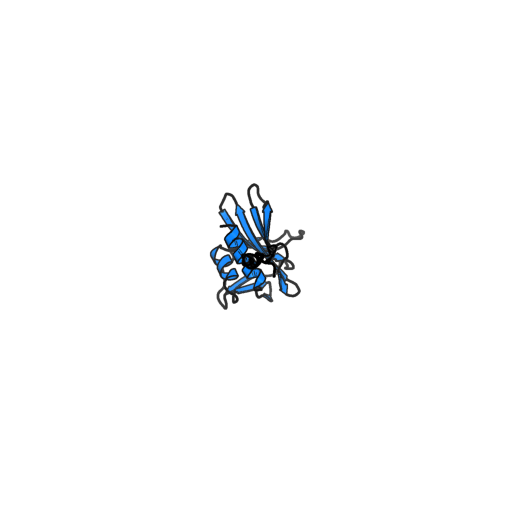 1.00 98.25 126 LEU A C 1
ATOM 917 O O . LEU A 1 126 ? 0.525 -7.640 -9.201 1.00 98.25 126 LEU A O 1
ATOM 921 N N . HIS A 1 127 ? -0.776 -5.918 -9.804 1.00 98.19 127 HIS A N 1
ATOM 922 C CA . HIS A 1 127 ? -0.377 -5.884 -11.206 1.00 98.19 127 HIS A CA 1
ATOM 923 C C . HIS A 1 127 ? 0.487 -4.650 -11.440 1.00 98.19 127 HIS A C 1
ATOM 925 O O . HIS A 1 127 ? 0.067 -3.545 -11.090 1.00 98.19 127 HIS A O 1
ATOM 931 N N . VAL A 1 128 ? 1.682 -4.837 -11.998 1.00 97.69 128 VAL A N 1
ATOM 932 C CA . VAL A 1 128 ? 2.633 -3.765 -12.326 1.00 97.69 128 VAL A CA 1
ATOM 933 C C . VAL A 1 128 ? 3.172 -4.009 -13.730 1.00 97.69 128 VAL A C 1
ATOM 935 O O . VAL A 1 128 ? 3.921 -4.960 -13.944 1.00 97.69 128 VAL A O 1
ATOM 938 N N . GLY A 1 129 ? 2.787 -3.167 -14.690 1.00 95.81 129 GLY A N 1
ATOM 939 C CA . GLY A 1 129 ? 3.044 -3.432 -16.106 1.00 95.81 129 GLY A CA 1
ATOM 940 C C . GLY A 1 129 ? 2.479 -4.801 -16.494 1.00 95.81 129 GLY A C 1
ATOM 941 O O . GLY A 1 129 ? 1.300 -5.064 -16.257 1.00 95.81 129 GLY A O 1
ATOM 942 N N . ASP A 1 130 ? 3.343 -5.676 -17.007 1.00 94.12 130 ASP A N 1
ATOM 943 C CA . ASP A 1 130 ? 3.005 -7.058 -17.374 1.00 94.12 130 ASP A CA 1
ATOM 944 C C . ASP A 1 130 ? 3.185 -8.066 -16.218 1.00 94.12 130 ASP A C 1
ATOM 946 O O . ASP A 1 130 ? 2.898 -9.255 -16.370 1.00 94.12 130 ASP A O 1
ATOM 950 N N . ALA A 1 131 ? 3.679 -7.625 -15.057 1.00 96.50 131 ALA A N 1
ATOM 951 C CA . ALA A 1 131 ? 3.940 -8.495 -13.918 1.00 96.50 131 ALA A CA 1
ATOM 952 C C . ALA A 1 131 ? 2.704 -8.651 -13.022 1.00 96.50 131 ALA A C 1
ATOM 954 O O . ALA A 1 131 ? 2.090 -7.672 -12.595 1.00 96.50 131 ALA A O 1
ATOM 955 N N . THR A 1 132 ? 2.404 -9.896 -12.647 1.00 97.81 132 THR A N 1
ATOM 956 C CA . THR A 1 132 ? 1.422 -10.230 -11.609 1.00 97.81 132 THR A CA 1
ATOM 957 C C . THR A 1 132 ? 2.146 -10.716 -10.358 1.00 97.81 132 THR A C 1
ATOM 959 O O . THR A 1 132 ? 2.799 -11.759 -10.355 1.00 97.81 132 THR A O 1
ATOM 962 N N . LEU A 1 133 ? 2.008 -9.963 -9.273 1.00 98.00 133 LEU A N 1
ATOM 963 C CA . LEU A 1 133 ? 2.776 -10.110 -8.045 1.00 98.00 133 LEU A CA 1
ATOM 964 C C . LEU A 1 133 ? 1.874 -10.576 -6.899 1.00 98.00 133 LEU A C 1
ATOM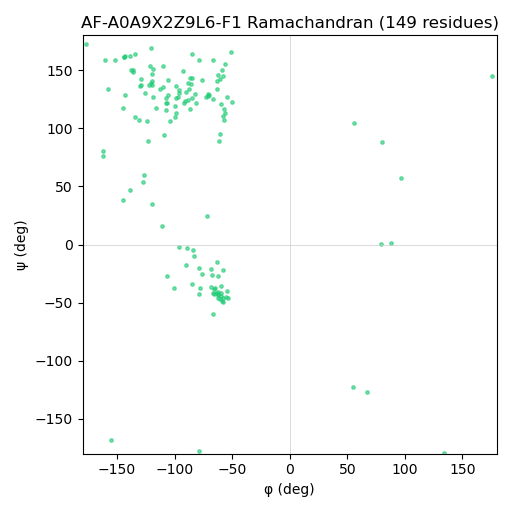 966 O O . LEU A 1 133 ? 0.774 -10.060 -6.683 1.00 98.00 133 LEU A O 1
ATOM 970 N N . SER A 1 134 ? 2.349 -11.566 -6.146 1.00 97.31 134 SER A N 1
ATOM 971 C CA . SER A 1 134 ? 1.693 -11.997 -4.908 1.00 97.31 134 SER A CA 1
ATOM 972 C C . SER A 1 134 ? 2.177 -11.145 -3.743 1.00 97.31 134 SER A C 1
ATOM 974 O O . SER A 1 134 ? 3.358 -10.820 -3.675 1.00 97.31 134 SER A O 1
ATOM 976 N N . LEU A 1 135 ? 1.288 -10.830 -2.800 1.00 97.12 135 LEU A N 1
ATOM 977 C CA . LEU A 1 135 ? 1.672 -10.165 -1.558 1.00 97.12 135 LEU A CA 1
ATOM 978 C C . LEU A 1 135 ? 2.086 -11.221 -0.518 1.00 97.12 135 LEU A C 1
ATOM 980 O O . LEU A 1 135 ? 1.248 -12.050 -0.131 1.00 97.12 135 LEU A O 1
ATOM 984 N N . PRO A 1 136 ? 3.354 -11.234 -0.064 1.00 96.88 136 PRO A N 1
ATOM 985 C CA . PRO A 1 136 ? 3.835 -12.224 0.891 1.00 96.88 136 PRO A CA 1
ATOM 986 C C . PRO A 1 136 ? 3.043 -12.199 2.201 1.00 96.88 136 PRO A C 1
ATOM 988 O O . PRO A 1 136 ? 2.566 -11.152 2.637 1.00 96.88 136 PRO A O 1
ATOM 991 N N . ALA A 1 137 ? 2.937 -13.349 2.872 1.00 96.88 137 ALA A N 1
ATOM 992 C CA . ALA A 1 137 ? 2.245 -13.433 4.160 1.00 96.88 137 ALA A CA 1
ATOM 993 C C . ALA A 1 137 ? 2.779 -12.437 5.216 1.00 96.88 137 ALA A C 1
ATOM 995 O O . ALA A 1 137 ? 1.945 -11.825 5.878 1.00 96.88 137 ALA A O 1
ATOM 996 N N . PRO A 1 138 ? 4.104 -12.192 5.337 1.00 96.50 138 PRO A N 1
ATOM 997 C CA . PRO A 1 138 ? 4.619 -11.147 6.226 1.00 96.50 138 PRO A CA 1
ATOM 998 C C . PRO A 1 138 ? 4.109 -9.743 5.880 1.00 96.50 138 PRO A C 1
ATOM 1000 O O . PRO A 1 138 ? 3.694 -9.015 6.770 1.00 96.50 138 PRO A O 1
ATOM 1003 N N . MET A 1 139 ? 4.050 -9.383 4.594 1.00 97.56 139 MET A N 1
ATOM 1004 C CA . MET A 1 139 ? 3.513 -8.088 4.162 1.00 97.56 139 MET A CA 1
ATOM 1005 C C . MET A 1 139 ? 2.039 -7.933 4.537 1.00 97.56 139 MET A C 1
ATOM 1007 O O . MET A 1 139 ? 1.622 -6.880 5.002 1.00 97.56 139 MET A O 1
ATOM 1011 N N . ARG A 1 140 ? 1.250 -8.991 4.349 1.00 97.75 140 ARG A N 1
ATOM 1012 C CA . ARG A 1 140 ? -0.169 -9.009 4.713 1.00 97.75 140 ARG A CA 1
ATOM 1013 C C . ARG A 1 140 ? -0.392 -8.911 6.224 1.00 97.75 140 ARG A C 1
ATOM 1015 O O . ARG A 1 140 ? -1.301 -8.209 6.654 1.00 97.75 140 ARG A O 1
ATOM 1022 N N . ALA A 1 141 ? 0.455 -9.563 7.020 1.00 97.25 141 ALA A N 1
ATOM 1023 C CA . ALA A 1 141 ? 0.445 -9.414 8.474 1.00 97.25 141 ALA A CA 1
ATOM 1024 C C . ALA A 1 141 ? 0.793 -7.977 8.890 1.00 97.25 141 ALA A C 1
ATOM 1026 O O . ALA A 1 141 ? 0.104 -7.408 9.734 1.00 97.25 141 ALA A O 1
ATOM 1027 N N . ASP A 1 142 ? 1.787 -7.364 8.240 1.00 97.62 142 ASP A N 1
ATOM 1028 C CA . ASP A 1 142 ? 2.122 -5.963 8.481 1.00 97.62 142 ASP A CA 1
ATOM 1029 C C . ASP A 1 142 ? 0.951 -5.034 8.109 1.00 97.62 142 ASP A C 1
ATOM 1031 O O . ASP A 1 142 ? 0.638 -4.108 8.849 1.00 97.62 142 ASP A O 1
ATOM 1035 N N . MET A 1 143 ? 0.252 -5.286 6.995 1.00 98.19 143 MET A N 1
ATOM 1036 C CA . MET A 1 143 ? -0.955 -4.531 6.630 1.00 98.19 143 MET A CA 1
ATOM 1037 C C . MET A 1 143 ? -2.030 -4.618 7.717 1.00 98.19 143 MET A C 1
ATOM 1039 O O . MET A 1 143 ? -2.575 -3.586 8.100 1.00 98.19 143 MET A O 1
ATOM 1043 N N . GLN A 1 144 ? -2.302 -5.815 8.244 1.00 97.69 144 GLN A N 1
ATOM 1044 C CA . GLN A 1 144 ? -3.263 -5.990 9.335 1.00 97.69 144 GLN A CA 1
ATOM 1045 C C . GLN A 1 144 ? -2.840 -5.212 10.584 1.00 97.69 144 GLN A C 1
ATOM 1047 O O . GLN A 1 144 ? -3.631 -4.466 11.149 1.00 97.69 144 GLN A O 1
ATOM 1052 N N . GLN A 1 145 ? -1.572 -5.315 10.979 1.00 96.75 145 GLN A N 1
ATOM 1053 C CA . GLN A 1 145 ? -1.077 -4.607 12.154 1.00 96.75 145 GLN A CA 1
ATOM 1054 C C . GLN A 1 145 ? -1.112 -3.080 11.971 1.00 96.75 145 GLN A C 1
ATOM 1056 O O . GLN A 1 145 ? -1.422 -2.359 12.918 1.00 96.75 145 GLN A O 1
ATOM 1061 N N . ILE A 1 146 ? -0.821 -2.568 10.771 1.00 97.12 146 ILE A N 1
ATOM 1062 C CA . ILE A 1 146 ? -0.982 -1.140 10.455 1.00 97.12 146 ILE A CA 1
ATOM 1063 C C . ILE A 1 146 ? -2.455 -0.739 10.578 1.00 97.12 146 ILE A C 1
ATOM 1065 O O . ILE A 1 146 ? -2.743 0.307 11.155 1.00 97.12 146 ILE A O 1
ATOM 1069 N N . PHE A 1 147 ? -3.379 -1.562 10.074 1.00 96.62 147 PHE A N 1
ATOM 1070 C CA . PHE A 1 147 ? -4.813 -1.315 10.206 1.00 96.62 147 PHE A CA 1
ATOM 1071 C C . PHE A 1 147 ? -5.238 -1.196 11.672 1.00 96.62 147 PHE A C 1
ATOM 1073 O O . PHE A 1 147 ? -5.849 -0.196 12.042 1.00 96.62 147 PHE A O 1
ATOM 1080 N N . ASP A 1 148 ? -4.822 -2.151 12.503 1.00 95.06 148 ASP A N 1
ATOM 1081 C CA . ASP A 1 148 ? -5.133 -2.194 13.937 1.00 95.06 148 ASP A CA 1
ATOM 1082 C C . ASP A 1 148 ? -4.444 -1.074 14.743 1.00 95.06 148 ASP A C 1
ATOM 1084 O O . ASP A 1 148 ? -4.856 -0.766 15.855 1.00 95.06 148 ASP A O 1
ATOM 1088 N N . THR A 1 149 ? -3.359 -0.490 14.223 1.00 93.00 149 THR A N 1
ATOM 1089 C CA . THR A 1 149 ? -2.619 0.598 14.893 1.00 93.00 149 THR A CA 1
ATOM 1090 C C . THR A 1 149 ? -3.233 1.968 14.617 1.00 93.00 149 THR A C 1
ATOM 1092 O O . THR A 1 149 ? -3.139 2.868 15.450 1.00 93.00 149 THR A O 1
ATOM 1095 N N . VAL A 1 150 ? -3.788 2.156 13.420 1.00 91.69 150 VAL A N 1
ATOM 1096 C CA . VAL A 1 150 ? -4.296 3.454 12.957 1.00 91.69 150 VAL A CA 1
ATOM 1097 C C . VAL A 1 150 ? -5.774 3.659 13.328 1.00 91.69 150 VAL A C 1
ATOM 1099 O O . VAL A 1 150 ? -6.241 4.798 13.301 1.00 91.69 150 VAL A O 1
ATOM 1102 N N . LEU A 1 151 ? -6.508 2.592 13.667 1.00 80.94 151 LEU A N 1
ATOM 1103 C CA . LEU A 1 151 ? -7.927 2.629 14.048 1.00 80.94 151 LEU A CA 1
ATOM 1104 C C . LEU A 1 151 ? -8.172 2.310 15.525 1.00 80.94 151 LEU A C 1
ATOM 1106 O O . LEU A 1 151 ? -7.427 1.490 16.098 1.00 80.94 151 LEU A O 1
#

pLDDT: mean 87.72, std 17.37, range [44.62, 98.62]

Sequence (151 aa):
MPRRLLALLVAGTAALLAPAAAAQSSNIETIEGSSPGEKMTLTITPHVLNDDVSARAVGIESPTGTRWALTLIGISRADSVGLSLGEEALPIADVSRPGKDEVGPTRVYVSQETFLTVAEQSRARLHVGDATLSLPAPMRADMQQIFDTVL

Mean predicted aligned error: 9.22 Å

Organism: NCBI:txid146919

Nearest PDB structures (foldseek):
  3qzm-assembly2_B  TM=3.702E-01  e=7.426E-01  Staphylococcus aureus subsp. aureus N315
  1i8l-assembly1_A  TM=4.267E-01  e=3.731E+00  Homo sapiens
  7sly-assembly1_A  TM=2.504E-01  e=3.731E+00  Homo sapiens

Secondary structure (DSSP, 8-state):
----------S---------------SEEEEE-SSTT-EEEEESSPEE-SSS-EEEEEEEEETTEEEEEEEEES--SSS-EEEEETTEEEPEEEEE---TT----EEEEE-HHHHHHHHH-TTEEEEETTEEEEPPHHHHHHHHHHHHHH-

Solvent-accessible surface area (backbone atoms only — not comparable to full-atom values): 9087 Å² total; per-residue (Å²): 139,82,92,77,86,88,89,79,88,93,80,87,88,86,83,84,81,73,80,80,77,73,79,69,79,65,63,57,48,76,44,81,36,98,51,94,79,24,37,29,33,30,41,71,68,62,45,75,55,54,101,62,37,30,38,25,45,35,34,34,45,38,94,93,48,76,47,34,32,41,38,36,36,75,72,60,92,83,45,51,78,50,39,24,55,68,93,46,76,48,73,71,73,48,74,50,65,51,56,99,91,48,90,66,55,36,35,39,29,32,44,68,67,52,52,48,48,48,30,74,36,80,63,27,34,43,32,50,54,93,45,80,34,60,67,50,69,70,55,22,50,50,36,47,52,38,53,63,70,77,99

Foldseek 3Di:
DDDDDDDDDDDDPPPPPDPPPPPPPQQWDWDADPDPQKIKIKGNDWDDFDPQKTWMWIWIQHPVGIWTKIWIPRADPPKDKFKAQQVHTADFPDWDDDDPPDDGTIITTHDPVSLLCLLVHQSMWIGIRPDTTTQDNSRSVSSVVNSVVND

Radius of gyration: 23.98 Å; Cα contacts (8 Å, |Δi|>4): 260; chains: 1; bounding box: 34×60×87 Å